Protein AF-A0A0P1I931-F1 (afdb_monomer_lite)

pLDDT: mean 77.28, std 15.41, range [34.03, 91.06]

Sequence (94 aa):
MAISFKGAPFPKDVILHAVFFYLRYGVSYRDLEEIMAERCVSVGHATLNRWIIKFAPLVAERARRAYNAESAQSWASTPSLQRNPHWRGSKRSP

InterPro domains:
  IPR052183 Bacterial Insertion Sequence Transposase [PTHR35528] (6-75)

Secondary structure (DSSP, 8-state):
-PPP-TT-SS-HHHHHHHHHHHHHH---HHHHHHHHHHTT----HHHHHHHHHHHHHHHHHHHHHHHHHHHHHHHHH-HHHHT-GGGTT-----

Foldseek 3Di:
DDDDPPPDPDDPVLLVVLLCCCVPPVDDLVVSQVVCVVVVHRDDSVRSVVSNVRCNVVVVVVVVVVVVVVVVVVVVPPPVPVPDPPVVDPDDDD

Organism: NCBI:txid1715692

Structure (mmCIF, N/CA/C/O backbone):
data_AF-A0A0P1I931-F1
#
_entry.id   AF-A0A0P1I931-F1
#
loop_
_atom_site.group_PDB
_atom_site.id
_atom_site.type_symbol
_atom_site.label_atom_id
_atom_site.label_alt_id
_atom_site.label_comp_id
_atom_site.label_asym_id
_atom_site.label_entity_id
_atom_site.label_seq_id
_atom_site.pdbx_PDB_ins_code
_atom_site.Cartn_x
_atom_site.Cartn_y
_atom_site.Cartn_z
_atom_site.occupancy
_atom_site.B_iso_or_equiv
_atom_site.auth_seq_id
_atom_site.auth_comp_id
_atom_site.auth_asym_id
_atom_site.auth_atom_id
_atom_site.pdbx_PDB_model_num
ATOM 1 N N . MET A 1 1 ? 14.043 -11.460 -3.599 1.00 49.00 1 MET A N 1
ATOM 2 C CA . MET A 1 1 ? 13.617 -11.159 -2.215 1.00 49.00 1 MET A CA 1
ATOM 3 C C . MET A 1 1 ? 12.101 -11.078 -2.168 1.00 49.00 1 MET A C 1
ATOM 5 O O . MET A 1 1 ? 11.518 -10.280 -2.895 1.00 49.00 1 MET A O 1
ATOM 9 N N . ALA A 1 2 ? 11.462 -11.966 -1.406 1.00 63.62 2 ALA A N 1
ATOM 10 C CA . ALA A 1 2 ? 10.019 -11.927 -1.182 1.00 63.62 2 ALA A CA 1
ATOM 11 C C . ALA A 1 2 ? 9.694 -10.832 -0.155 1.00 63.62 2 ALA A C 1
ATOM 13 O O . ALA A 1 2 ? 10.420 -10.675 0.825 1.00 63.62 2 ALA A O 1
ATOM 14 N N . ILE A 1 3 ? 8.635 -10.057 -0.393 1.00 71.88 3 ILE A N 1
ATOM 15 C CA . ILE A 1 3 ? 8.178 -9.046 0.565 1.00 71.88 3 ILE A CA 1
ATOM 16 C C . ILE A 1 3 ? 7.563 -9.801 1.748 1.00 71.88 3 ILE A C 1
ATOM 18 O O . ILE A 1 3 ? 6.615 -10.563 1.568 1.00 71.88 3 ILE A O 1
ATOM 22 N N . SER A 1 4 ? 8.136 -9.639 2.941 1.00 74.19 4 SER A N 1
ATOM 23 C CA . SER A 1 4 ? 7.625 -10.276 4.156 1.00 74.19 4 SER A CA 1
ATOM 24 C C . SER A 1 4 ? 6.508 -9.428 4.764 1.00 74.19 4 SER A C 1
ATOM 26 O O . SER A 1 4 ? 6.733 -8.285 5.164 1.00 74.19 4 SER A O 1
ATOM 28 N N . PHE A 1 5 ? 5.308 -10.006 4.849 1.00 72.75 5 PHE A N 1
ATOM 29 C CA . PHE A 1 5 ? 4.113 -9.388 5.442 1.00 72.75 5 PHE A CA 1
ATOM 30 C C . PHE A 1 5 ? 3.851 -9.864 6.882 1.00 72.75 5 PHE A C 1
ATOM 32 O O . PHE A 1 5 ? 2.760 -9.676 7.416 1.00 72.75 5 PHE A O 1
ATOM 39 N N . LYS A 1 6 ? 4.841 -10.504 7.521 1.00 69.50 6 LYS A N 1
ATOM 40 C CA . LYS A 1 6 ? 4.708 -11.040 8.883 1.00 69.50 6 LYS A CA 1
ATOM 41 C C . LYS A 1 6 ? 4.383 -9.901 9.865 1.00 69.50 6 LYS A C 1
ATOM 43 O O . LYS A 1 6 ? 5.124 -8.922 9.930 1.00 69.50 6 LYS A O 1
ATOM 48 N N . GLY A 1 7 ? 3.277 -10.038 10.603 1.00 67.50 7 GLY A N 1
ATOM 49 C CA . GLY A 1 7 ? 2.836 -9.078 11.625 1.00 67.50 7 GLY A CA 1
ATOM 50 C C . GLY A 1 7 ? 1.931 -7.942 11.134 1.00 67.50 7 GLY A C 1
ATOM 51 O O . GLY A 1 7 ? 1.692 -7.004 11.890 1.00 67.50 7 GLY A O 1
ATOM 52 N N . ALA A 1 8 ? 1.433 -7.984 9.894 1.00 72.00 8 ALA A N 1
ATOM 53 C CA . ALA A 1 8 ? 0.425 -7.025 9.453 1.00 72.00 8 ALA A CA 1
ATOM 54 C C . ALA A 1 8 ? -0.987 -7.450 9.917 1.00 72.00 8 ALA A C 1
ATOM 56 O O . ALA A 1 8 ? -1.334 -8.620 9.762 1.00 72.00 8 ALA A O 1
ATOM 57 N N . PRO A 1 9 ? -1.817 -6.521 10.433 1.00 72.81 9 PRO A N 1
ATOM 58 C CA . PRO A 1 9 ? -3.188 -6.827 10.854 1.00 72.81 9 PRO A CA 1
ATOM 59 C C . PRO A 1 9 ? -4.146 -7.099 9.683 1.00 72.81 9 PRO A C 1
ATOM 61 O O . PRO A 1 9 ? -5.282 -7.501 9.903 1.00 72.81 9 PRO A O 1
ATOM 64 N N . PHE A 1 10 ? -3.693 -6.892 8.444 1.00 80.81 10 PHE A N 1
ATOM 65 C CA . PHE A 1 10 ? -4.481 -7.067 7.228 1.00 80.81 10 PHE A CA 1
ATOM 66 C C . PHE A 1 10 ? -3.829 -8.092 6.297 1.00 80.81 10 PHE A C 1
ATOM 68 O O . PHE A 1 10 ? -2.599 -8.230 6.299 1.00 80.81 10 PHE A O 1
ATOM 75 N N . PRO A 1 11 ? -4.630 -8.790 5.470 1.00 85.69 11 PRO A N 1
ATOM 76 C CA . PRO A 1 11 ? -4.099 -9.688 4.459 1.00 85.69 11 PRO A CA 1
ATOM 77 C C . PRO A 1 11 ? -3.188 -8.933 3.487 1.00 85.69 11 PRO A C 1
ATOM 79 O O . PRO A 1 11 ? -3.415 -7.769 3.147 1.00 85.69 11 PRO A O 1
ATOM 82 N N . LYS A 1 12 ? -2.150 -9.627 3.015 1.00 87.44 12 LYS A N 1
ATOM 83 C CA . LYS A 1 12 ? -1.137 -9.086 2.092 1.00 87.44 12 LYS A CA 1
ATOM 84 C C . LYS A 1 12 ? -1.752 -8.434 0.849 1.00 87.44 12 LYS A C 1
ATOM 86 O O . LYS A 1 12 ? -1.214 -7.449 0.355 1.00 87.44 12 LYS A O 1
ATOM 91 N N . ASP A 1 13 ? -2.870 -8.975 0.370 1.00 87.50 13 ASP A N 1
ATOM 92 C CA . ASP A 1 13 ? -3.503 -8.558 -0.878 1.00 87.50 13 ASP A CA 1
ATOM 93 C C . ASP A 1 13 ? -4.104 -7.155 -0.741 1.00 87.50 13 ASP A C 1
ATOM 95 O O . ASP A 1 13 ? -3.923 -6.330 -1.627 1.00 87.50 13 ASP A O 1
ATOM 99 N N . VAL A 1 14 ? -4.686 -6.828 0.420 1.00 88.94 14 VAL A N 1
ATOM 100 C CA . VAL A 1 14 ? -5.189 -5.479 0.739 1.00 88.94 14 VAL A CA 1
ATOM 101 C C . VAL A 1 14 ? -4.050 -4.460 0.764 1.00 88.94 14 VAL A C 1
ATOM 103 O O . VAL A 1 14 ? -4.155 -3.380 0.186 1.00 88.94 14 VAL A O 1
ATOM 106 N N . ILE A 1 15 ? -2.935 -4.817 1.402 1.00 88.62 15 ILE A N 1
ATOM 107 C CA . ILE A 1 15 ? -1.767 -3.937 1.530 1.00 88.62 15 ILE A CA 1
ATOM 108 C C . ILE A 1 15 ? -1.162 -3.657 0.155 1.00 88.62 15 ILE A C 1
ATOM 110 O O . ILE A 1 15 ? -0.864 -2.512 -0.180 1.00 88.62 15 ILE A O 1
ATOM 114 N N . LEU A 1 16 ? -0.992 -4.705 -0.653 1.00 89.12 16 LEU A N 1
ATOM 115 C CA . LEU A 1 16 ? -0.484 -4.580 -2.014 1.00 89.12 16 LEU A CA 1
ATOM 116 C C . LEU A 1 16 ? -1.425 -3.764 -2.892 1.00 89.12 16 LEU A C 1
ATOM 118 O O . LEU A 1 16 ? -0.946 -2.945 -3.668 1.00 89.12 16 LEU A O 1
ATOM 122 N N . HIS A 1 17 ? -2.736 -3.944 -2.741 1.00 90.44 17 HIS A N 1
ATOM 123 C CA . HIS A 1 17 ? -3.737 -3.192 -3.486 1.00 90.44 17 HIS A CA 1
ATOM 124 C C . HIS A 1 17 ? -3.649 -1.695 -3.177 1.00 90.44 17 HIS A C 1
ATOM 126 O O . HIS A 1 17 ? -3.523 -0.889 -4.094 1.00 90.44 17 HIS A O 1
ATOM 132 N N . ALA A 1 18 ? -3.587 -1.314 -1.899 1.00 90.69 18 ALA A N 1
ATOM 133 C CA . ALA A 1 18 ? -3.417 0.083 -1.498 1.00 90.69 18 ALA A CA 1
ATOM 134 C C . ALA A 1 18 ? -2.122 0.705 -2.060 1.00 90.69 18 ALA A C 1
ATOM 136 O O . ALA A 1 18 ? -2.138 1.785 -2.652 1.00 90.69 18 ALA A O 1
ATOM 137 N N . VAL A 1 19 ? -0.994 -0.003 -1.930 1.00 90.50 19 VAL A N 1
ATOM 138 C CA . VAL A 1 19 ? 0.314 0.461 -2.429 1.00 90.50 19 VAL A CA 1
ATOM 139 C C . VAL A 1 19 ? 0.329 0.553 -3.956 1.00 90.50 19 VAL A C 1
ATOM 141 O O . VAL A 1 19 ? 0.915 1.479 -4.513 1.00 90.50 19 VAL A O 1
ATOM 144 N N . PHE A 1 20 ? -0.330 -0.380 -4.643 1.00 89.81 20 PHE A N 1
ATOM 145 C CA . PHE A 1 20 ? -0.441 -0.378 -6.096 1.00 89.81 20 PHE A CA 1
ATOM 146 C C . PHE A 1 20 ? -1.238 0.826 -6.598 1.00 89.81 20 PHE A C 1
ATOM 148 O O . PHE A 1 20 ? -0.779 1.506 -7.510 1.00 89.81 20 PHE A O 1
ATOM 155 N N . PHE A 1 21 ? -2.387 1.130 -5.989 1.00 90.12 21 PHE A N 1
ATOM 156 C CA . PHE A 1 21 ? -3.185 2.301 -6.363 1.00 90.12 21 PHE A CA 1
ATOM 157 C C . PHE A 1 21 ? -2.411 3.604 -6.161 1.00 90.12 21 PHE A C 1
ATOM 159 O O . PHE A 1 21 ? -2.392 4.448 -7.059 1.00 90.12 21 PHE A O 1
ATOM 166 N N . TYR A 1 22 ? -1.696 3.717 -5.039 1.00 91.00 22 TYR A N 1
ATOM 167 C CA . TYR A 1 22 ? -0.824 4.857 -4.773 1.00 91.00 22 TYR A CA 1
ATOM 168 C C . TYR A 1 22 ? 0.260 5.020 -5.850 1.00 91.00 22 TYR A C 1
ATOM 170 O O . TYR A 1 22 ? 0.391 6.088 -6.442 1.00 91.00 22 TYR A O 1
ATOM 178 N N . LEU A 1 23 ? 1.000 3.949 -6.164 1.00 88.56 23 LEU A N 1
ATOM 179 C CA . LEU A 1 23 ? 2.082 3.989 -7.154 1.00 88.56 23 LEU A CA 1
ATOM 180 C C . LEU A 1 23 ? 1.586 4.184 -8.596 1.00 88.56 23 LEU A C 1
ATOM 182 O O . LEU A 1 23 ? 2.282 4.802 -9.398 1.00 88.56 23 LEU A O 1
ATOM 186 N N . ARG A 1 24 ? 0.420 3.630 -8.951 1.00 88.25 24 ARG A N 1
ATOM 187 C CA . ARG A 1 24 ? -0.078 3.605 -10.335 1.00 88.25 24 ARG A CA 1
ATOM 188 C C . ARG A 1 24 ? -0.801 4.883 -10.744 1.00 88.25 24 ARG A C 1
ATOM 190 O O . ARG A 1 24 ? -0.721 5.248 -11.920 1.00 88.25 24 ARG A O 1
ATOM 197 N N . TYR A 1 25 ? -1.530 5.498 -9.815 1.00 87.62 25 TYR A N 1
ATOM 198 C CA . TYR A 1 25 ? -2.426 6.621 -10.095 1.00 87.62 25 TYR A CA 1
ATOM 199 C C . TYR A 1 25 ? -2.071 7.901 -9.324 1.00 87.62 25 TYR A C 1
ATOM 201 O O . TYR A 1 25 ? -2.651 8.939 -9.616 1.00 87.62 25 TYR A O 1
ATOM 209 N N . GLY A 1 26 ? -1.124 7.862 -8.376 1.00 86.06 26 GLY A N 1
ATOM 210 C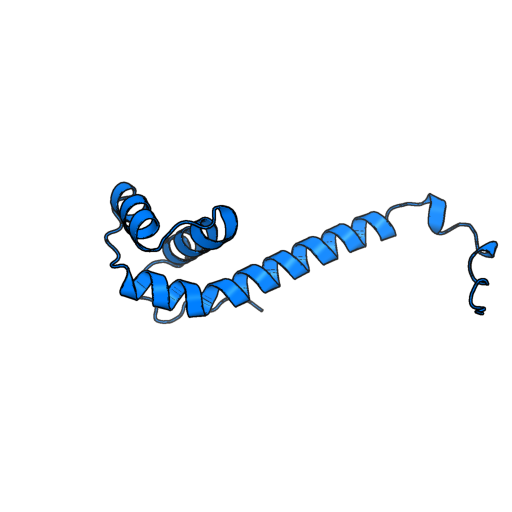 CA . GLY A 1 26 ? -0.729 9.051 -7.607 1.00 86.06 26 GLY A CA 1
ATOM 211 C C . GLY A 1 26 ? -1.840 9.580 -6.693 1.00 86.06 26 GLY A C 1
ATOM 212 O O . GLY A 1 26 ? -1.956 10.783 -6.488 1.00 86.06 26 GLY A O 1
ATOM 213 N N . VAL A 1 27 ? -2.680 8.676 -6.188 1.00 87.88 27 VAL A N 1
ATOM 214 C CA . VAL A 1 27 ? -3.866 8.981 -5.375 1.00 87.88 27 VAL A CA 1
ATOM 215 C C . VAL A 1 27 ? -3.462 9.572 -4.021 1.00 87.88 27 VAL A C 1
ATOM 217 O O . VAL A 1 27 ? -2.476 9.130 -3.424 1.00 87.88 27 VAL A O 1
ATOM 220 N N . SER A 1 28 ? -4.231 10.536 -3.504 1.00 89.31 28 SER A N 1
ATOM 221 C CA . SER A 1 28 ? -4.008 11.058 -2.152 1.00 89.31 28 SER A CA 1
ATOM 222 C C . SER A 1 28 ? -4.344 10.003 -1.085 1.00 89.31 28 SER A C 1
ATOM 224 O O . SER A 1 28 ? -5.111 9.073 -1.325 1.00 89.31 28 SER A O 1
ATOM 226 N N . TYR A 1 29 ? -3.801 10.132 0.130 1.00 87.88 29 TYR A N 1
ATOM 227 C CA . TYR A 1 29 ? -4.102 9.179 1.211 1.00 87.88 29 TYR A CA 1
ATOM 228 C C . TYR A 1 29 ? -5.587 9.151 1.597 1.00 87.88 29 TYR A C 1
ATOM 230 O O . TYR A 1 29 ? -6.067 8.113 2.045 1.00 87.88 29 TYR A O 1
ATOM 238 N N . ARG A 1 30 ? -6.294 10.275 1.425 1.00 89.19 30 ARG A N 1
ATOM 239 C CA . ARG A 1 30 ? -7.723 10.398 1.726 1.00 89.19 30 ARG A CA 1
ATOM 240 C C . ARG A 1 30 ? -8.566 9.670 0.686 1.00 89.19 30 ARG A C 1
ATOM 242 O O . ARG A 1 30 ? -9.395 8.849 1.050 1.00 89.19 30 ARG A O 1
ATOM 249 N N . ASP A 1 31 ? -8.288 9.904 -0.590 1.00 89.69 31 ASP A N 1
ATOM 250 C CA . ASP A 1 31 ? -8.996 9.210 -1.669 1.00 89.69 31 ASP A CA 1
ATOM 251 C C . ASP A 1 31 ? -8.685 7.704 -1.621 1.00 89.69 31 ASP A C 1
ATOM 253 O O . ASP A 1 31 ? -9.537 6.867 -1.894 1.00 89.69 31 ASP A O 1
ATOM 257 N N . LEU A 1 32 ? -7.469 7.324 -1.210 1.00 90.38 32 LEU A N 1
ATOM 258 C CA . LEU A 1 32 ? -7.115 5.921 -1.014 1.00 90.38 32 LEU A CA 1
ATOM 259 C C . LEU A 1 32 ? -7.914 5.273 0.128 1.00 90.38 32 LEU A C 1
ATOM 261 O O . LEU A 1 32 ? -8.301 4.113 0.007 1.00 90.38 32 LEU A O 1
ATOM 265 N N . GLU A 1 33 ? -8.162 6.002 1.216 1.00 91.06 33 GLU A N 1
ATOM 266 C CA . GLU A 1 33 ? -9.040 5.565 2.308 1.00 91.06 33 GLU A CA 1
ATOM 267 C C . GLU A 1 33 ? -10.480 5.366 1.815 1.00 91.06 33 GLU A C 1
ATOM 269 O O . GLU A 1 33 ? -11.070 4.325 2.102 1.00 91.06 33 GLU A O 1
ATOM 274 N N . GLU A 1 34 ? -11.004 6.278 0.994 1.00 90.75 34 GLU A N 1
ATOM 275 C CA . GLU A 1 34 ? -12.333 6.151 0.375 1.00 90.75 34 GLU A CA 1
ATOM 276 C C . GLU A 1 34 ? -12.418 4.926 -0.557 1.00 90.75 34 GLU A C 1
ATOM 278 O O . GLU A 1 34 ? -13.319 4.101 -0.410 1.00 90.75 34 GLU A O 1
ATOM 283 N N . ILE A 1 35 ? -11.421 4.707 -1.423 1.00 90.50 35 ILE A N 1
ATOM 284 C CA . ILE A 1 35 ? -11.360 3.535 -2.322 1.00 90.50 35 ILE A CA 1
ATOM 285 C C . ILE A 1 35 ? -11.264 2.217 -1.533 1.00 90.50 35 ILE A C 1
ATOM 287 O O . ILE A 1 35 ? -11.784 1.182 -1.963 1.00 90.50 35 ILE A O 1
ATOM 291 N N . MET 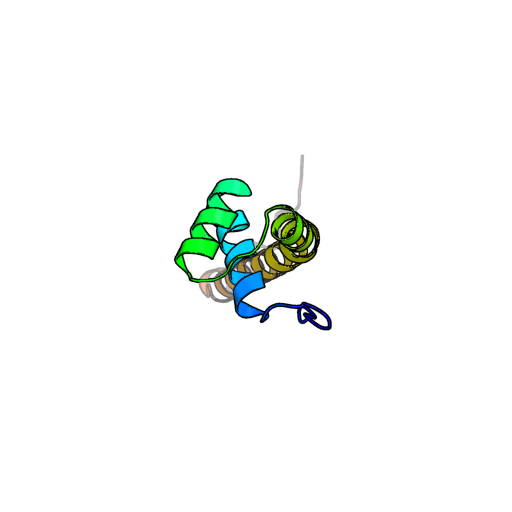A 1 36 ? -10.564 2.208 -0.393 1.00 90.12 36 MET A N 1
ATOM 292 C CA . MET A 1 36 ? -10.517 1.023 0.472 1.00 90.12 36 MET A CA 1
ATOM 293 C C . MET A 1 36 ? -11.859 0.810 1.182 1.00 90.12 36 MET A C 1
ATOM 295 O O . MET A 1 36 ? -12.327 -0.329 1.266 1.00 90.12 36 MET A O 1
ATOM 299 N N . ALA A 1 37 ? -12.511 1.887 1.625 1.00 90.06 37 ALA A N 1
ATOM 300 C CA . ALA A 1 37 ? -13.817 1.834 2.273 1.00 90.06 37 ALA A CA 1
ATOM 301 C C . ALA A 1 37 ? -14.909 1.295 1.333 1.00 90.06 37 ALA A C 1
ATOM 303 O O . ALA A 1 37 ? -15.689 0.435 1.746 1.00 90.06 37 ALA A O 1
ATOM 304 N N . GLU A 1 38 ? -14.906 1.695 0.056 1.00 91.06 38 GLU A N 1
ATOM 305 C CA . GLU A 1 38 ? -15.791 1.146 -0.988 1.00 91.06 38 GLU A CA 1
ATOM 306 C C . GLU A 1 38 ? -15.649 -0.375 -1.152 1.00 91.06 38 GLU A C 1
ATOM 308 O O . GLU A 1 38 ? -16.600 -1.068 -1.506 1.00 91.06 38 GLU A O 1
ATOM 313 N N . ARG A 1 39 ? -14.465 -0.922 -0.856 1.00 87.19 39 ARG A N 1
ATOM 314 C CA . ARG A 1 39 ? -14.168 -2.362 -0.917 1.00 87.19 39 ARG A CA 1
ATOM 315 C C . ARG A 1 39 ? -14.416 -3.086 0.409 1.00 87.19 39 ARG A C 1
ATOM 317 O O . ARG A 1 39 ? -13.900 -4.184 0.607 1.00 87.19 39 ARG A O 1
ATOM 324 N N . CYS A 1 40 ? -15.183 -2.476 1.313 1.00 85.81 40 CYS A N 1
ATOM 325 C CA . CYS A 1 40 ? -15.471 -2.969 2.662 1.00 85.81 40 CYS A CA 1
ATOM 326 C C . CYS A 1 40 ? -14.229 -3.094 3.563 1.00 85.81 40 CYS A C 1
ATOM 328 O O . CYS A 1 40 ? -14.219 -3.878 4.513 1.00 85.81 40 CYS A O 1
ATOM 330 N N . VAL A 1 41 ? -13.175 -2.321 3.289 1.00 85.50 41 VAL A N 1
ATOM 331 C CA . VAL A 1 41 ? -11.931 -2.325 4.061 1.00 85.50 41 VAL A CA 1
ATOM 332 C C . VAL A 1 41 ? -11.742 -0.959 4.719 1.00 85.50 41 VAL A C 1
ATOM 334 O O . VAL A 1 41 ? -11.197 -0.031 4.132 1.00 85.50 41 VAL A O 1
ATOM 337 N N . SER A 1 42 ? -12.193 -0.835 5.970 1.00 85.12 42 SER A N 1
ATOM 338 C CA . SER A 1 42 ? -11.997 0.387 6.759 1.00 85.12 42 SER A CA 1
ATOM 339 C C . SER A 1 42 ? -10.560 0.451 7.283 1.00 85.12 42 SER A C 1
ATOM 341 O O . SER A 1 42 ? -10.181 -0.275 8.206 1.00 85.12 42 SER A O 1
ATOM 343 N N . VAL A 1 43 ? -9.728 1.285 6.653 1.00 86.50 43 VAL A N 1
ATOM 344 C CA . VAL A 1 43 ? -8.322 1.493 7.022 1.00 86.50 43 VAL A CA 1
ATOM 345 C C . VAL A 1 43 ? -8.057 2.987 7.083 1.00 86.50 43 VAL A C 1
ATOM 347 O O . VAL A 1 43 ? -8.073 3.658 6.060 1.00 86.50 43 VAL A O 1
ATOM 350 N N . GLY A 1 44 ? -7.739 3.499 8.271 1.00 87.69 44 GLY A N 1
ATOM 351 C CA . GLY A 1 44 ? -7.425 4.919 8.418 1.00 87.69 44 GLY A CA 1
ATOM 352 C C . GLY A 1 44 ? -6.150 5.337 7.672 1.00 87.69 44 GLY A C 1
ATOM 353 O O . GLY A 1 44 ? -5.174 4.574 7.607 1.00 87.69 44 GLY A O 1
ATOM 354 N N . HIS A 1 45 ? -6.117 6.588 7.202 1.00 86.00 45 HIS A N 1
ATOM 355 C CA . HIS A 1 45 ? -4.981 7.212 6.508 1.00 86.00 45 HIS A CA 1
ATOM 356 C C . HIS A 1 45 ? -3.603 6.965 7.158 1.00 86.00 45 HIS A C 1
ATOM 358 O O . HIS A 1 45 ? -2.614 6.747 6.459 1.00 86.00 45 HIS A O 1
ATOM 364 N N . ALA A 1 46 ? -3.501 6.948 8.494 1.00 88.69 46 ALA A N 1
ATOM 365 C CA . ALA A 1 46 ? -2.231 6.724 9.194 1.00 88.69 46 ALA A CA 1
ATOM 366 C C . ALA A 1 46 ? -1.670 5.307 8.969 1.00 88.69 46 ALA A C 1
ATOM 368 O O 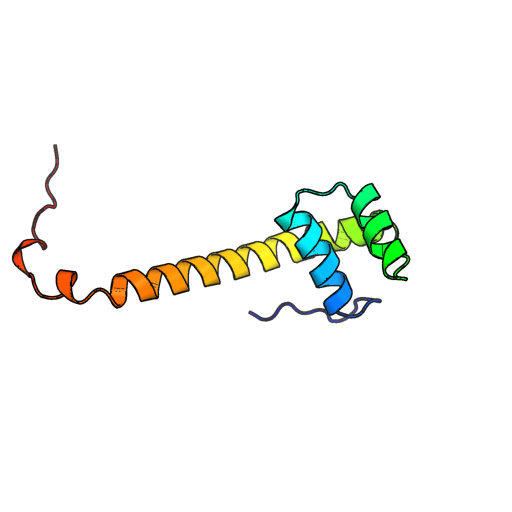. ALA A 1 46 ? -0.454 5.112 8.903 1.00 88.69 46 ALA A O 1
ATOM 369 N N . THR A 1 47 ? -2.544 4.305 8.838 1.00 88.69 47 THR A N 1
ATOM 370 C CA . THR A 1 47 ? -2.146 2.926 8.524 1.00 88.69 47 THR A CA 1
ATOM 371 C C . THR A 1 47 ? -1.719 2.808 7.066 1.00 88.69 47 THR A C 1
ATOM 373 O O . THR A 1 47 ? -0.676 2.208 6.799 1.00 88.69 47 THR A O 1
ATOM 376 N N . LEU A 1 48 ? -2.454 3.447 6.150 1.00 89.50 48 LEU A N 1
ATOM 377 C CA . LEU A 1 48 ? -2.088 3.523 4.733 1.00 89.50 48 LEU A CA 1
ATOM 378 C C . LEU A 1 48 ? -0.722 4.188 4.544 1.00 89.50 48 LEU A C 1
ATOM 380 O O . LEU A 1 48 ? 0.126 3.649 3.836 1.00 89.50 48 LEU A O 1
ATOM 384 N N . ASN A 1 49 ? -0.459 5.290 5.249 1.00 89.69 49 ASN A N 1
ATOM 385 C CA . ASN A 1 49 ? 0.831 5.974 5.204 1.00 89.69 49 ASN A CA 1
ATOM 386 C C . ASN A 1 49 ? 1.982 5.054 5.653 1.00 89.69 49 ASN A C 1
ATOM 388 O O . ASN A 1 49 ? 2.985 4.912 4.954 1.00 89.69 49 ASN A O 1
ATOM 392 N N . ARG A 1 50 ? 1.816 4.329 6.773 1.00 89.62 50 ARG A N 1
ATOM 393 C CA . ARG A 1 50 ? 2.816 3.346 7.236 1.00 89.62 50 ARG A CA 1
ATOM 394 C C . ARG A 1 50 ? 3.076 2.244 6.209 1.00 89.62 50 ARG A C 1
ATOM 396 O O . ARG A 1 50 ? 4.218 1.812 6.054 1.00 89.62 50 ARG A O 1
ATOM 403 N N . TRP A 1 51 ? 2.041 1.769 5.519 1.00 90.50 51 TRP A N 1
ATOM 404 C CA . TRP A 1 51 ? 2.198 0.765 4.467 1.00 90.50 51 TRP A CA 1
ATOM 405 C C . TRP A 1 51 ? 2.916 1.322 3.249 1.00 90.50 51 TRP A C 1
ATOM 407 O O . TRP A 1 51 ? 3.836 0.678 2.754 1.00 90.50 51 TRP A O 1
ATOM 417 N N . ILE A 1 52 ? 2.542 2.515 2.798 1.00 89.75 52 ILE A N 1
ATOM 418 C CA . ILE A 1 52 ? 3.148 3.161 1.636 1.00 89.75 52 ILE A CA 1
ATOM 419 C C . ILE A 1 52 ? 4.635 3.406 1.888 1.00 89.75 52 ILE A C 1
ATOM 421 O O . ILE A 1 52 ? 5.455 2.934 1.106 1.00 89.75 52 ILE A O 1
ATOM 425 N N . ILE A 1 53 ? 5.007 4.002 3.023 1.00 90.25 53 ILE A N 1
ATOM 426 C CA . ILE A 1 53 ? 6.418 4.234 3.378 1.00 90.25 53 ILE A CA 1
ATOM 427 C C . ILE A 1 53 ? 7.219 2.922 3.385 1.00 90.25 53 ILE A C 1
ATOM 429 O O . ILE A 1 53 ? 8.345 2.871 2.891 1.00 90.25 53 ILE A O 1
ATOM 433 N N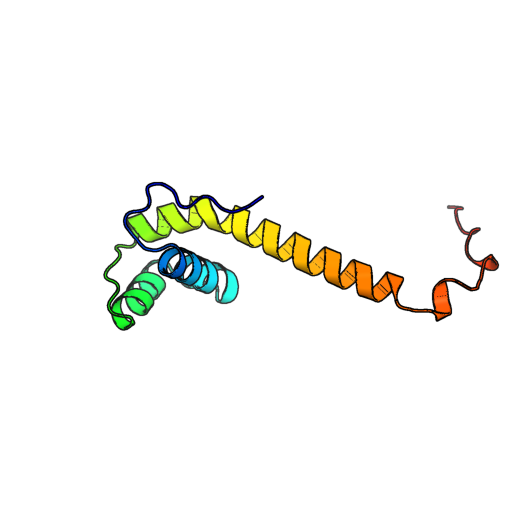 . LYS A 1 54 ? 6.641 1.839 3.917 1.00 88.69 54 LYS A N 1
ATOM 434 C CA . LYS A 1 54 ? 7.331 0.550 4.053 1.00 88.69 54 LYS A CA 1
ATOM 435 C C . LYS A 1 54 ? 7.428 -0.230 2.741 1.00 88.69 54 LYS A C 1
ATOM 437 O O . LYS A 1 54 ? 8.460 -0.834 2.4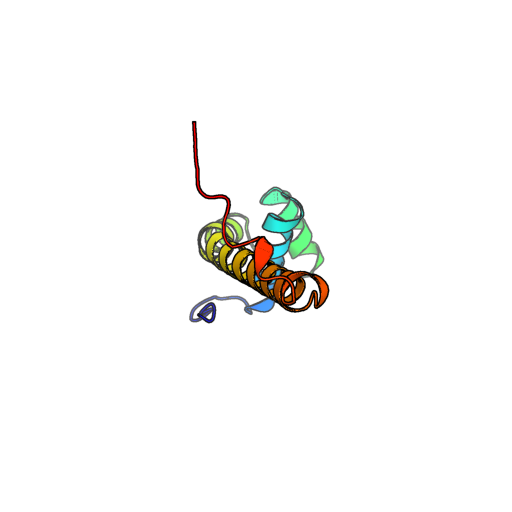57 1.00 88.69 54 LYS A O 1
ATOM 442 N N . PHE A 1 55 ? 6.343 -0.291 1.976 1.00 88.44 55 PHE A N 1
ATOM 443 C CA . PHE A 1 55 ? 6.193 -1.232 0.867 1.00 88.44 55 PHE A CA 1
ATOM 444 C C . PHE A 1 55 ? 6.345 -0.586 -0.507 1.00 88.44 55 PHE A C 1
ATOM 446 O O . PHE A 1 55 ? 6.799 -1.276 -1.418 1.00 88.44 55 PHE A O 1
ATOM 453 N N . ALA A 1 56 ? 6.046 0.707 -0.673 1.00 87.69 56 ALA A N 1
ATOM 454 C CA . ALA A 1 56 ? 6.218 1.393 -1.953 1.00 87.69 56 ALA A CA 1
ATOM 455 C C . ALA A 1 56 ? 7.635 1.238 -2.541 1.00 87.69 56 ALA A C 1
ATOM 457 O O . ALA A 1 56 ? 7.727 0.814 -3.695 1.00 87.69 56 ALA A O 1
ATOM 458 N N . PRO A 1 57 ? 8.741 1.460 -1.795 1.00 89.06 57 PRO A N 1
ATOM 459 C CA . PRO A 1 57 ? 10.081 1.277 -2.359 1.00 89.06 57 PRO A CA 1
ATOM 460 C C . PRO A 1 57 ? 10.377 -0.185 -2.720 1.00 89.06 57 PRO A C 1
ATOM 462 O O . PRO A 1 57 ? 11.034 -0.455 -3.723 1.00 89.06 57 PRO A O 1
ATOM 465 N N . LEU A 1 58 ? 9.859 -1.146 -1.947 1.00 89.50 58 LEU A N 1
ATOM 466 C CA . LEU A 1 58 ? 10.058 -2.578 -2.202 1.00 89.50 58 LEU A CA 1
ATOM 467 C C . LEU A 1 58 ? 9.322 -3.040 -3.465 1.00 89.50 58 LEU A C 1
ATOM 469 O O . LEU A 1 58 ? 9.864 -3.817 -4.256 1.00 89.50 58 LEU A O 1
ATOM 473 N N . VAL A 1 59 ? 8.089 -2.567 -3.652 1.00 87.00 59 VAL A N 1
ATOM 474 C CA . VAL A 1 59 ? 7.263 -2.869 -4.825 1.00 87.00 59 VAL A CA 1
ATOM 475 C C . VAL A 1 59 ? 7.833 -2.183 -6.063 1.00 87.00 59 VAL A C 1
ATOM 477 O O . VAL A 1 59 ? 8.000 -2.845 -7.086 1.00 87.00 59 VAL A O 1
ATOM 480 N N . ALA A 1 60 ? 8.210 -0.906 -5.962 1.00 87.06 60 ALA A N 1
ATOM 481 C CA . ALA A 1 60 ? 8.822 -0.160 -7.057 1.00 87.06 60 ALA A CA 1
ATOM 482 C C . ALA A 1 60 ? 10.138 -0.801 -7.518 1.00 87.06 60 ALA A C 1
ATOM 484 O O . ALA A 1 60 ? 10.349 -0.990 -8.714 1.00 87.06 60 ALA A O 1
ATOM 485 N N . GLU A 1 61 ? 10.996 -1.218 -6.583 1.00 88.00 61 GLU A N 1
ATOM 486 C CA . GLU A 1 61 ? 12.252 -1.887 -6.924 1.00 88.00 61 GLU A CA 1
ATOM 487 C C . GLU A 1 61 ? 12.018 -3.232 -7.617 1.00 88.00 61 GLU A C 1
ATOM 489 O O . GLU A 1 61 ? 12.692 -3.570 -8.593 1.00 88.00 61 GLU A O 1
ATOM 494 N N . ARG A 1 62 ? 11.035 -4.008 -7.151 1.00 87.38 62 ARG A N 1
ATOM 495 C CA . ARG A 1 62 ? 10.681 -5.277 -7.790 1.00 87.38 62 ARG A CA 1
ATOM 496 C C . ARG A 1 62 ? 10.113 -5.065 -9.193 1.00 87.38 62 ARG A C 1
ATOM 498 O O . ARG A 1 62 ? 10.501 -5.798 -10.100 1.00 87.38 62 ARG A O 1
ATOM 505 N N . ALA A 1 63 ? 9.243 -4.074 -9.372 1.00 85.06 63 ALA A N 1
ATOM 506 C CA . ALA A 1 63 ? 8.686 -3.715 -10.672 1.00 85.06 63 ALA A CA 1
ATOM 507 C C . ALA A 1 63 ? 9.785 -3.254 -11.640 1.00 85.06 63 ALA A C 1
ATOM 509 O O . ALA A 1 63 ? 9.855 -3.736 -12.766 1.00 85.06 63 ALA A O 1
ATOM 510 N N . ARG A 1 64 ? 10.713 -2.412 -11.171 1.00 85.50 64 ARG A N 1
ATOM 511 C CA . ARG A 1 64 ? 11.874 -1.955 -11.945 1.00 85.50 64 ARG A CA 1
ATOM 512 C C . ARG A 1 64 ? 12.759 -3.115 -12.391 1.00 85.50 64 ARG A C 1
ATOM 514 O O . ARG A 1 64 ? 13.156 -3.176 -13.549 1.00 85.50 64 ARG A O 1
ATOM 521 N N . ARG A 1 65 ? 13.052 -4.062 -11.495 1.00 84.25 65 ARG A N 1
ATOM 522 C CA . ARG A 1 65 ? 13.822 -5.267 -11.845 1.00 84.25 65 ARG A CA 1
ATOM 523 C C . ARG A 1 65 ? 13.107 -6.131 -12.874 1.00 84.25 65 ARG A C 1
ATOM 525 O O . ARG A 1 65 ? 13.765 -6.619 -13.783 1.00 84.25 65 ARG A O 1
ATOM 532 N N . ALA A 1 66 ? 11.795 -6.315 -12.732 1.00 83.62 66 ALA A N 1
ATOM 533 C CA . ALA A 1 66 ? 11.000 -7.079 -13.689 1.00 83.62 66 ALA A CA 1
ATOM 534 C C . ALA A 1 66 ? 11.026 -6.424 -15.078 1.00 83.62 66 ALA A C 1
ATOM 536 O O . ALA A 1 66 ? 11.379 -7.086 -16.048 1.00 83.62 66 ALA A O 1
ATOM 537 N N . TYR A 1 67 ? 10.784 -5.113 -15.145 1.00 80.12 67 TYR A N 1
ATOM 538 C CA . TYR A 1 67 ? 10.850 -4.343 -16.388 1.00 80.12 67 TYR A CA 1
ATOM 539 C C . TYR A 1 67 ? 12.234 -4.412 -17.051 1.00 80.12 67 TYR A C 1
ATOM 541 O O . TYR A 1 67 ? 12.349 -4.631 -18.257 1.00 80.12 67 TYR A O 1
ATOM 549 N N . ASN A 1 68 ? 13.304 -4.276 -16.264 1.00 80.50 68 ASN A N 1
ATOM 550 C CA . ASN A 1 68 ? 14.671 -4.354 -16.776 1.00 80.50 68 ASN A CA 1
ATOM 551 C C . ASN A 1 68 ? 15.034 -5.766 -17.255 1.00 80.50 68 ASN A C 1
ATOM 553 O O . ASN A 1 68 ? 15.779 -5.896 -18.219 1.00 80.50 68 ASN A O 1
ATOM 557 N N . ALA A 1 69 ? 14.535 -6.815 -16.599 1.00 74.31 69 ALA A N 1
ATOM 558 C CA . ALA A 1 69 ? 14.768 -8.200 -17.006 1.00 74.31 69 ALA A CA 1
ATOM 559 C C . ALA A 1 69 ? 14.028 -8.546 -18.308 1.00 74.31 69 ALA A C 1
ATOM 561 O O . ALA A 1 69 ? 14.603 -9.182 -19.187 1.00 74.31 69 ALA A O 1
ATOM 562 N N . GLU A 1 70 ? 12.793 -8.074 -18.459 1.00 70.88 70 GLU A N 1
ATOM 563 C CA . GLU A 1 70 ? 12.008 -8.218 -19.688 1.00 70.88 70 GLU A CA 1
ATOM 564 C C . GLU A 1 70 ? 12.641 -7.444 -20.851 1.00 70.88 70 GLU A C 1
ATOM 566 O O . GLU A 1 70 ? 12.888 -8.002 -21.922 1.00 70.88 70 GLU A O 1
ATOM 571 N N . SER A 1 71 ? 13.024 -6.187 -20.605 1.00 66.69 71 SER A N 1
ATOM 572 C CA . SER A 1 71 ? 13.818 -5.395 -21.551 1.00 66.69 71 SER A CA 1
ATOM 573 C C . SER A 1 71 ? 15.145 -6.082 -21.876 1.00 66.69 71 SER A C 1
ATOM 575 O O . SER A 1 71 ? 15.658 -5.944 -22.985 1.00 66.69 71 SER A O 1
ATOM 577 N N . ALA A 1 72 ? 15.706 -6.838 -20.922 1.00 63.12 72 ALA A N 1
ATOM 578 C CA . ALA A 1 72 ? 16.938 -7.568 -21.142 1.00 63.12 72 ALA A CA 1
ATOM 579 C C . ALA A 1 72 ? 16.771 -8.778 -22.070 1.00 63.12 72 ALA A C 1
ATOM 581 O O . ALA A 1 72 ? 17.593 -9.035 -22.947 1.00 63.12 72 ALA A O 1
ATOM 582 N N . GLN A 1 73 ? 15.675 -9.509 -21.895 1.00 61.78 73 GLN A N 1
ATOM 583 C CA . GLN A 1 73 ? 15.317 -10.629 -22.754 1.00 61.78 73 GLN A CA 1
ATOM 584 C C . GLN A 1 73 ? 14.954 -10.185 -24.168 1.00 61.78 73 GLN A C 1
ATOM 586 O O . GLN A 1 73 ? 15.312 -10.882 -25.117 1.00 61.78 73 GLN A O 1
ATOM 591 N N . SER A 1 74 ? 14.299 -9.034 -24.336 1.00 63.44 74 SER A N 1
ATOM 592 C CA . SER A 1 74 ? 13.935 -8.537 -25.665 1.00 63.44 74 SER A CA 1
ATOM 593 C C . SER A 1 74 ? 15.165 -8.163 -26.499 1.00 63.44 74 SER A C 1
ATOM 595 O O . SER A 1 74 ? 15.247 -8.590 -27.648 1.00 63.44 74 SER A O 1
ATOM 597 N N . TRP A 1 75 ? 16.175 -7.484 -25.930 1.00 57.88 75 TRP A N 1
ATOM 598 C CA . TRP A 1 75 ? 17.428 -7.215 -26.658 1.00 57.88 75 TRP A CA 1
ATOM 599 C C . TRP A 1 75 ? 18.246 -8.482 -26.914 1.00 57.88 75 TRP A C 1
ATOM 601 O O . TRP A 1 75 ? 18.901 -8.587 -27.952 1.00 57.88 75 TRP A O 1
ATOM 611 N N . ALA A 1 76 ? 18.209 -9.449 -25.991 1.00 63.78 76 ALA A N 1
ATOM 612 C CA . ALA A 1 76 ? 18.936 -10.707 -26.133 1.00 63.78 76 ALA A CA 1
ATOM 613 C C . ALA A 1 76 ? 18.315 -11.625 -27.198 1.00 63.78 76 ALA A C 1
ATOM 615 O O . ALA A 1 76 ? 19.030 -12.420 -27.806 1.00 63.78 76 ALA A O 1
ATOM 616 N N . SER A 1 77 ? 17.008 -11.493 -27.440 1.00 63.53 77 SER A N 1
ATOM 617 C CA . SER A 1 77 ? 16.254 -12.320 -28.387 1.00 63.53 77 SER A CA 1
ATOM 618 C C . SER A 1 77 ? 16.269 -11.790 -29.819 1.00 63.53 77 SER A C 1
ATOM 620 O O . SER A 1 77 ? 15.803 -12.500 -30.702 1.00 63.53 77 SER A O 1
ATOM 622 N N . THR A 1 78 ? 16.801 -10.588 -30.081 1.00 62.91 78 THR A N 1
ATOM 623 C CA . THR A 1 78 ? 16.914 -10.037 -31.441 1.00 62.91 78 THR A CA 1
ATOM 624 C C . THR A 1 78 ? 18.061 -10.725 -32.203 1.00 62.91 78 THR A C 1
ATOM 626 O O . THR A 1 78 ? 19.232 -10.397 -31.978 1.00 62.91 78 THR A O 1
ATOM 629 N N . PRO A 1 79 ? 17.791 -11.648 -33.150 1.00 58.62 79 PRO A N 1
ATOM 630 C CA . PRO A 1 79 ? 18.843 -12.464 -33.769 1.00 58.62 79 PRO A CA 1
ATOM 631 C C . PRO A 1 79 ? 19.747 -11.663 -34.721 1.00 58.62 79 PRO A C 1
ATOM 633 O O . PRO A 1 79 ? 20.864 -12.080 -35.027 1.00 58.62 79 PRO A O 1
ATOM 636 N N . SER A 1 80 ? 19.289 -10.494 -35.184 1.00 57.84 80 SER A N 1
ATOM 637 C CA . SER A 1 80 ? 19.996 -9.656 -36.161 1.00 57.84 80 SER A CA 1
ATOM 638 C C . SER A 1 80 ? 21.228 -8.937 -35.599 1.00 57.84 80 SER A C 1
ATOM 640 O O . SER A 1 80 ? 22.099 -8.549 -36.375 1.00 57.84 80 SER A O 1
ATOM 642 N N . LEU A 1 81 ? 21.348 -8.797 -34.273 1.00 57.31 81 LEU A N 1
ATOM 643 C CA . LEU A 1 81 ? 22.467 -8.097 -33.625 1.00 57.31 81 LEU A CA 1
ATOM 644 C C . LEU A 1 81 ? 23.593 -9.027 -33.153 1.00 57.31 81 LEU A C 1
ATOM 646 O O . LEU A 1 81 ? 24.718 -8.572 -32.962 1.00 57.31 81 LEU A O 1
ATOM 650 N N . GLN A 1 82 ? 23.337 -10.331 -33.005 1.00 56.97 82 GLN A N 1
ATOM 651 C CA . GLN A 1 82 ? 24.357 -11.278 -32.535 1.00 56.97 82 GLN A CA 1
ATOM 652 C C . GLN A 1 82 ? 25.306 -11.763 -33.643 1.00 56.97 82 GLN A C 1
ATOM 654 O O . GLN A 1 82 ? 26.382 -12.280 -33.350 1.00 56.97 82 GLN A O 1
ATOM 659 N N . ARG A 1 83 ? 24.946 -11.579 -34.920 1.00 50.53 83 ARG A N 1
ATOM 660 C CA . ARG A 1 83 ? 25.653 -12.184 -36.063 1.00 50.53 83 ARG A CA 1
ATOM 661 C C . ARG A 1 83 ? 26.574 -11.225 -36.826 1.00 50.53 83 ARG A C 1
ATOM 663 O O . ARG A 1 83 ? 26.942 -11.517 -37.960 1.00 50.53 83 ARG A O 1
ATOM 670 N N . ASN A 1 84 ? 26.949 -10.088 -36.237 1.00 49.44 84 ASN A N 1
ATOM 671 C CA . ASN A 1 84 ? 27.855 -9.146 -36.891 1.00 49.44 84 ASN A CA 1
ATOM 672 C C . ASN A 1 84 ? 29.013 -8.701 -35.973 1.00 49.44 84 ASN A C 1
ATOM 674 O O . ASN A 1 84 ? 28.865 -7.759 -35.191 1.00 49.44 84 ASN A O 1
ATOM 678 N N . PRO A 1 85 ? 30.185 -9.358 -36.056 1.00 56.75 85 PRO A N 1
ATOM 679 C CA . PRO A 1 85 ? 31.343 -9.030 -35.227 1.00 56.75 85 PRO A CA 1
ATOM 680 C C . PRO A 1 85 ? 31.991 -7.681 -35.583 1.00 56.75 85 PRO A C 1
ATOM 682 O O . PRO A 1 85 ? 32.830 -7.206 -34.818 1.00 56.75 85 PRO A O 1
ATOM 685 N N . HIS A 1 86 ? 31.597 -7.027 -36.685 1.00 56.28 86 HIS A N 1
ATOM 686 C CA . HIS A 1 86 ? 32.239 -5.789 -37.132 1.00 56.28 86 HIS A CA 1
ATOM 687 C C . HIS A 1 86 ? 31.933 -4.568 -36.245 1.00 56.28 86 HIS A C 1
ATOM 689 O O . HIS A 1 86 ? 32.616 -3.553 -36.341 1.00 56.28 86 HIS A O 1
ATOM 695 N N . TRP A 1 87 ? 30.904 -4.622 -35.391 1.00 56.69 87 TRP A N 1
ATOM 696 C CA . TRP A 1 87 ? 30.528 -3.504 -34.511 1.00 56.69 87 TRP A CA 1
ATOM 697 C C . TRP A 1 87 ? 31.286 -3.495 -33.172 1.00 56.69 87 TRP A C 1
ATOM 699 O O . TRP A 1 87 ? 31.147 -2.561 -32.385 1.00 56.69 87 TRP A O 1
ATOM 709 N N . ARG A 1 88 ? 32.150 -4.486 -32.904 1.00 50.97 88 ARG A N 1
ATOM 710 C CA . ARG A 1 88 ? 32.935 -4.600 -31.658 1.00 50.97 88 ARG A CA 1
ATOM 711 C C . ARG A 1 88 ? 34.194 -3.706 -31.655 1.00 50.97 88 ARG A C 1
ATOM 713 O O . ARG A 1 88 ? 35.229 -4.106 -31.133 1.00 50.97 88 ARG A O 1
ATOM 720 N N . GLY A 1 89 ? 34.127 -2.524 -32.272 1.00 49.91 89 GLY A N 1
ATOM 721 C CA . GLY A 1 89 ? 35.304 -1.694 -32.563 1.00 49.91 89 GLY A CA 1
ATOM 722 C C . GLY A 1 89 ? 35.170 -0.181 -32.366 1.00 49.91 89 GLY A C 1
ATOM 723 O O . GLY A 1 89 ? 36.185 0.504 -32.426 1.00 49.91 89 GLY A O 1
ATOM 724 N N . SER A 1 90 ? 33.991 0.384 -32.085 1.00 46.31 90 SER A N 1
ATOM 725 C CA . SER A 1 90 ? 33.856 1.846 -31.935 1.00 46.31 90 SER A CA 1
ATOM 726 C C . SER A 1 90 ? 33.905 2.293 -30.468 1.00 46.31 90 SER A C 1
ATOM 728 O O . SER A 1 90 ? 32.936 2.805 -29.910 1.00 46.31 90 SER A O 1
ATOM 730 N N . LYS A 1 91 ? 35.059 2.099 -29.825 1.00 49.69 91 LYS A N 1
ATOM 731 C CA . LYS A 1 91 ? 35.475 2.893 -28.657 1.00 49.69 91 LYS A CA 1
ATOM 732 C C . LYS A 1 91 ? 36.650 3.777 -29.086 1.00 49.69 91 LYS A C 1
ATOM 734 O O . LYS A 1 91 ? 37.796 3.335 -29.043 1.00 49.69 91 LYS A O 1
ATOM 739 N N . AR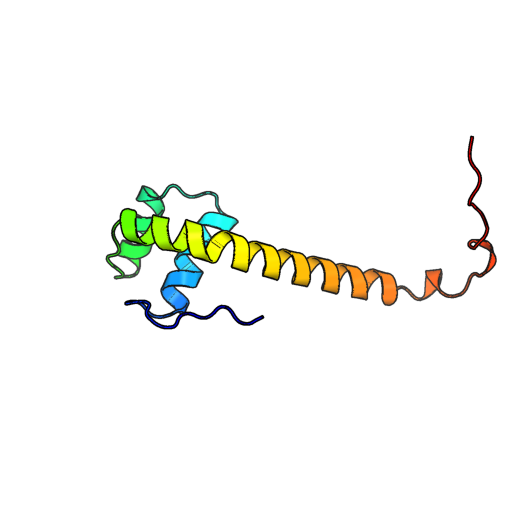G A 1 92 ? 36.349 4.998 -29.534 1.00 36.81 92 ARG A N 1
ATOM 740 C CA . ARG A 1 92 ? 37.252 6.169 -29.592 1.00 36.81 92 ARG A CA 1
ATOM 741 C C . ARG A 1 92 ? 36.380 7.384 -29.947 1.00 36.81 92 ARG A C 1
ATOM 743 O O . ARG A 1 92 ? 35.768 7.371 -31.006 1.00 36.81 92 ARG A O 1
ATOM 750 N N . SER A 1 93 ? 35.964 8.165 -28.948 1.00 34.03 93 SER A N 1
ATOM 751 C CA . SER A 1 93 ? 36.599 9.414 -28.465 1.00 34.03 93 SER A CA 1
ATOM 752 C C . SER A 1 93 ? 36.522 10.552 -29.484 1.00 34.03 93 SER A C 1
ATOM 754 O O . SER A 1 93 ? 36.789 10.343 -30.666 1.00 34.03 93 SER A O 1
ATOM 756 N N . PRO A 1 94 ? 36.160 11.748 -29.013 1.00 42.88 94 PRO A N 1
ATOM 757 C CA . PRO A 1 94 ? 37.134 12.838 -28.971 1.00 42.88 94 PRO A CA 1
ATOM 758 C C . PRO A 1 94 ? 37.865 12.887 -27.632 1.00 42.88 94 PRO A C 1
ATOM 760 O O . PRO A 1 94 ? 37.197 12.699 -26.590 1.00 42.88 94 PRO A O 1
#

Radius of gyration: 20.95 Å; chains: 1; bounding box: 53×25×49 Å